Protein AF-A0A938NHT0-F1 (afdb_monomer_lite)

Structure (mmCIF, N/CA/C/O backbone):
data_AF-A0A938NHT0-F1
#
_entry.id   AF-A0A938NHT0-F1
#
loop_
_atom_site.group_PDB
_atom_site.id
_atom_site.type_symbol
_atom_site.label_atom_id
_atom_site.label_alt_id
_atom_site.label_comp_id
_atom_site.label_asym_id
_atom_site.label_entity_id
_atom_site.label_seq_id
_atom_site.pdbx_PDB_ins_code
_atom_site.Cartn_x
_atom_site.Cartn_y
_atom_site.Cartn_z
_atom_site.occupancy
_atom_site.B_iso_or_equiv
_atom_site.auth_seq_id
_atom_site.auth_comp_id
_atom_site.auth_asym_id
_atom_site.auth_atom_id
_atom_site.pdbx_PDB_model_num
ATOM 1 N N . MET A 1 1 ? 57.712 18.903 1.742 1.00 54.97 1 MET A N 1
ATOM 2 C CA . MET A 1 1 ? 56.320 19.411 1.749 1.00 54.97 1 MET A CA 1
ATOM 3 C C . MET A 1 1 ? 55.349 18.496 0.974 1.00 54.97 1 MET A C 1
ATOM 5 O O . MET A 1 1 ? 54.415 18.991 0.370 1.00 54.97 1 MET A O 1
ATOM 9 N N . LEU A 1 2 ? 55.507 17.160 1.013 1.00 53.88 2 LEU A N 1
ATOM 10 C CA . LEU A 1 2 ? 54.736 16.224 0.163 1.00 53.88 2 LEU A CA 1
ATOM 11 C C . LEU A 1 2 ? 54.037 15.089 0.949 1.00 53.88 2 LEU A C 1
ATOM 13 O O . LEU A 1 2 ? 53.813 14.011 0.418 1.00 53.88 2 LEU A O 1
ATOM 17 N N . ARG A 1 3 ? 53.737 15.301 2.241 1.00 53.66 3 ARG A N 1
ATOM 18 C CA . ARG A 1 3 ? 53.056 14.310 3.109 1.00 53.66 3 ARG A CA 1
ATOM 19 C C . ARG A 1 3 ? 51.607 14.674 3.471 1.00 53.66 3 ARG A C 1
ATOM 21 O O . ARG A 1 3 ? 50.927 13.862 4.078 1.00 53.66 3 ARG A O 1
ATOM 28 N N . GLY A 1 4 ? 51.126 15.861 3.089 1.00 51.75 4 GLY A N 1
ATOM 29 C CA . GLY A 1 4 ? 49.786 16.351 3.455 1.00 51.75 4 GLY A CA 1
ATOM 30 C C . GLY A 1 4 ? 48.661 16.016 2.467 1.00 51.75 4 GLY A C 1
ATOM 31 O O . GLY A 1 4 ? 47.498 16.112 2.831 1.00 51.75 4 GLY A O 1
ATOM 32 N N . LEU A 1 5 ? 48.982 15.609 1.234 1.00 54.69 5 LEU A N 1
ATOM 33 C CA . LEU A 1 5 ? 47.984 15.422 0.166 1.00 54.69 5 LEU A CA 1
ATOM 34 C C . LEU A 1 5 ? 47.313 14.036 0.171 1.00 54.69 5 LEU A C 1
ATOM 36 O O . LEU A 1 5 ? 46.216 13.895 -0.354 1.00 54.69 5 LEU A O 1
ATOM 40 N N . CYS A 1 6 ? 47.926 13.022 0.793 1.00 51.34 6 CYS A N 1
ATOM 41 C CA . CYS A 1 6 ? 47.404 11.648 0.765 1.00 51.34 6 CYS A CA 1
ATOM 42 C C . CYS A 1 6 ? 46.249 11.419 1.764 1.00 51.34 6 CYS A C 1
ATOM 44 O O . CYS A 1 6 ? 45.342 10.638 1.499 1.00 51.34 6 CYS A O 1
ATOM 46 N N . GLY A 1 7 ? 46.239 12.136 2.896 1.00 55.38 7 GLY A N 1
ATOM 47 C CA . GLY A 1 7 ? 45.190 11.991 3.917 1.00 55.38 7 GLY A CA 1
ATOM 48 C C . GLY A 1 7 ? 43.845 12.607 3.520 1.00 55.38 7 GLY A C 1
ATOM 49 O O . GLY A 1 7 ? 42.798 12.089 3.900 1.00 55.38 7 GLY A O 1
ATOM 50 N N . LEU A 1 8 ? 43.860 13.679 2.718 1.00 58.69 8 LEU A N 1
ATOM 51 C CA . LEU A 1 8 ? 42.638 14.385 2.320 1.00 58.69 8 LEU A CA 1
ATOM 52 C C . LEU A 1 8 ? 41.810 13.589 1.296 1.00 58.69 8 LEU A C 1
ATOM 54 O O . LEU A 1 8 ? 40.585 13.597 1.359 1.00 58.69 8 LEU A O 1
ATOM 58 N N . ALA A 1 9 ? 42.473 12.869 0.385 1.00 60.25 9 ALA A N 1
ATOM 59 C CA . ALA A 1 9 ? 41.806 12.059 -0.634 1.00 60.25 9 ALA A CA 1
ATOM 60 C C . ALA A 1 9 ? 41.072 10.846 -0.034 1.00 60.25 9 ALA A C 1
ATOM 62 O O . ALA A 1 9 ? 39.986 10.498 -0.489 1.00 60.25 9 ALA A O 1
ATOM 63 N N . LEU A 1 10 ? 41.631 10.237 1.019 1.00 59.41 10 LEU A N 1
ATOM 64 C CA . LEU A 1 10 ? 41.012 9.096 1.697 1.00 59.41 10 LEU A CA 1
ATOM 65 C C . LEU A 1 10 ? 39.772 9.513 2.506 1.00 59.41 10 LEU A C 1
ATOM 67 O O . LEU A 1 10 ? 38.760 8.819 2.484 1.00 59.41 10 LEU A O 1
ATOM 71 N N . ALA A 1 11 ? 39.827 10.670 3.177 1.00 60.03 11 ALA A N 1
ATOM 72 C CA . ALA A 1 11 ? 38.685 11.218 3.908 1.00 60.03 11 ALA A CA 1
ATOM 73 C C . ALA A 1 11 ? 37.540 11.632 2.966 1.00 60.03 11 ALA A C 1
ATOM 75 O O . ALA A 1 11 ? 36.381 11.364 3.265 1.00 60.03 11 ALA A O 1
ATOM 76 N N . LEU A 1 12 ? 37.855 12.220 1.805 1.00 57.88 12 LEU A N 1
ATOM 77 C CA . LEU A 1 12 ? 36.849 12.601 0.808 1.00 57.88 12 LEU A CA 1
ATOM 78 C C . LEU A 1 12 ? 36.177 11.375 0.159 1.00 57.88 12 LEU A C 1
ATOM 80 O O . LEU A 1 12 ? 34.970 11.386 -0.053 1.00 57.88 12 LEU A O 1
ATOM 84 N N . ALA A 1 13 ? 36.930 10.298 -0.095 1.00 58.75 13 ALA A N 1
ATOM 85 C CA . ALA A 1 13 ? 36.380 9.041 -0.608 1.00 58.75 13 ALA A CA 1
ATOM 86 C C . ALA A 1 13 ? 35.466 8.331 0.411 1.00 58.75 13 ALA A C 1
ATOM 88 O O . ALA A 1 13 ? 34.438 7.780 0.031 1.00 58.75 13 ALA A O 1
ATOM 89 N N . LEU A 1 14 ? 35.797 8.387 1.707 1.00 57.41 14 LEU A N 1
ATOM 90 C CA . LEU A 1 14 ? 34.947 7.857 2.781 1.00 57.41 14 LEU A CA 1
ATOM 91 C C . LEU A 1 14 ? 33.668 8.687 2.988 1.00 57.41 14 LEU A C 1
ATOM 93 O O . LEU A 1 14 ? 32.622 8.115 3.275 1.00 57.41 14 LEU A O 1
ATOM 97 N N . LEU A 1 15 ? 33.725 10.010 2.796 1.00 54.56 15 LEU A N 1
ATOM 98 C CA . LEU A 1 15 ? 32.538 10.875 2.827 1.00 54.56 15 LEU A CA 1
ATOM 99 C C . LEU A 1 15 ? 31.604 10.646 1.628 1.00 54.56 15 LEU A C 1
ATOM 101 O O . LEU A 1 15 ? 30.394 10.705 1.803 1.00 54.56 15 LEU A O 1
ATOM 105 N N . LEU A 1 16 ? 32.144 10.333 0.445 1.00 53.16 16 LEU A N 1
ATOM 106 C CA . LEU A 1 16 ? 31.349 10.003 -0.748 1.00 53.16 16 LEU A CA 1
ATOM 107 C C . LEU A 1 16 ? 30.670 8.624 -0.665 1.00 53.16 16 LEU A C 1
ATOM 109 O O . LEU A 1 16 ? 29.643 8.418 -1.298 1.00 53.16 16 LEU A O 1
ATOM 113 N N . LEU A 1 17 ? 31.217 7.690 0.122 1.00 51.94 17 LEU A N 1
ATOM 114 C CA . LEU A 1 17 ? 30.608 6.374 0.376 1.00 51.94 17 LEU A CA 1
ATOM 115 C C . LEU A 1 17 ? 29.528 6.410 1.472 1.00 51.94 17 LEU A C 1
ATOM 117 O O . LEU A 1 17 ? 28.671 5.535 1.506 1.00 51.94 17 LEU A O 1
ATOM 121 N N . ALA A 1 18 ? 29.564 7.402 2.368 1.00 49.44 18 ALA A N 1
ATOM 122 C CA . ALA A 1 18 ? 28.574 7.568 3.437 1.00 49.44 18 ALA A CA 1
ATOM 123 C C . ALA A 1 18 ? 27.302 8.302 2.979 1.00 49.44 18 ALA A C 1
ATOM 125 O O . ALA A 1 18 ? 26.315 8.336 3.706 1.00 49.44 18 ALA A O 1
ATOM 126 N N . SER A 1 19 ? 27.323 8.879 1.780 1.00 47.97 19 SER A N 1
ATOM 127 C CA . SER A 1 19 ? 26.156 9.440 1.110 1.00 47.97 19 SER A CA 1
ATOM 128 C C . SER A 1 19 ? 25.722 8.526 -0.031 1.00 47.97 19 SER A C 1
ATOM 130 O O . SER A 1 19 ? 25.562 8.999 -1.152 1.00 47.97 19 SER A O 1
ATOM 132 N N . SER A 1 20 ? 25.595 7.220 0.217 1.00 45.44 20 SER A N 1
ATOM 133 C CA . SER A 1 20 ? 24.675 6.437 -0.607 1.00 45.44 20 SER A CA 1
ATOM 134 C C . SER A 1 20 ? 23.290 6.900 -0.172 1.00 45.44 20 SER A C 1
ATOM 136 O O . SER A 1 20 ? 22.919 6.620 0.970 1.00 45.44 20 SER A O 1
ATOM 138 N N . PRO A 1 21 ? 22.560 7.679 -0.985 1.00 48.88 21 PRO A N 1
ATOM 139 C CA . PRO A 1 21 ? 21.218 8.106 -0.650 1.00 48.88 21 PRO A CA 1
ATOM 140 C C . PRO A 1 21 ? 20.282 6.935 -0.941 1.00 48.88 21 PRO A C 1
ATOM 142 O O . PRO A 1 21 ? 19.351 7.080 -1.713 1.00 48.88 21 PRO A O 1
ATOM 145 N N . CYS A 1 22 ? 20.558 5.764 -0.363 1.00 51.66 22 CYS A N 1
ATOM 146 C CA . CYS A 1 22 ? 19.483 4.826 -0.104 1.00 51.66 22 CYS A CA 1
ATOM 147 C C . CYS A 1 22 ? 18.696 5.536 0.989 1.00 51.66 22 CYS A C 1
ATOM 149 O O . CYS A 1 22 ? 19.063 5.476 2.169 1.00 51.66 22 CYS A O 1
ATOM 151 N N . ALA A 1 23 ? 17.762 6.386 0.573 1.00 57.06 23 ALA A N 1
ATOM 152 C CA . ALA A 1 23 ? 16.813 6.955 1.494 1.00 57.06 23 ALA A CA 1
ATOM 153 C C . ALA A 1 23 ? 16.192 5.768 2.239 1.00 57.06 23 ALA A C 1
ATOM 155 O O . ALA A 1 23 ? 15.960 4.703 1.669 1.00 57.06 23 ALA A O 1
ATOM 156 N N . ALA A 1 24 ? 16.143 5.872 3.564 1.00 71.50 24 ALA A N 1
ATOM 157 C CA . ALA A 1 24 ? 15.673 4.754 4.358 1.00 71.50 24 ALA A CA 1
ATOM 158 C C . ALA A 1 24 ? 14.195 4.557 4.024 1.00 71.50 24 ALA A C 1
ATOM 160 O O . ALA A 1 24 ? 13.406 5.459 4.306 1.00 71.50 24 ALA A O 1
ATOM 161 N N . GLU A 1 25 ? 13.867 3.403 3.438 1.00 84.19 25 GLU A N 1
ATOM 162 C CA . GLU A 1 25 ? 12.494 2.979 3.183 1.00 84.19 25 GLU A CA 1
ATOM 163 C C . GLU A 1 25 ? 11.628 3.266 4.415 1.00 84.19 25 GLU A C 1
ATOM 165 O O . GLU A 1 25 ? 12.023 2.990 5.559 1.00 84.19 25 GLU A O 1
ATOM 170 N N . ALA A 1 26 ? 10.463 3.862 4.187 1.00 85.31 26 ALA A N 1
ATOM 171 C CA . ALA A 1 26 ? 9.563 4.262 5.255 1.00 85.31 26 ALA A CA 1
ATOM 172 C C . ALA A 1 26 ? 8.137 3.830 4.942 1.00 85.31 26 ALA A C 1
ATOM 174 O O . ALA A 1 26 ? 7.633 4.070 3.848 1.00 85.31 26 ALA A O 1
ATOM 175 N N . ILE A 1 27 ? 7.473 3.248 5.941 1.00 89.19 27 ILE A N 1
ATOM 176 C CA . ILE A 1 27 ? 6.069 2.856 5.848 1.00 89.19 27 ILE A CA 1
ATOM 177 C C . ILE A 1 27 ? 5.297 3.491 6.998 1.00 89.19 27 ILE A C 1
ATOM 179 O O . ILE A 1 27 ? 5.692 3.377 8.162 1.00 89.19 27 ILE A O 1
ATOM 183 N N . TRP A 1 28 ? 4.182 4.146 6.687 1.00 88.94 28 TRP A N 1
ATOM 184 C CA . TRP A 1 28 ? 3.239 4.621 7.696 1.00 88.94 28 TRP A CA 1
ATOM 185 C C . TRP A 1 28 ? 1.796 4.492 7.220 1.00 88.94 28 TRP A C 1
ATOM 187 O O . TRP A 1 28 ? 1.517 4.240 6.049 1.00 88.94 28 TRP A O 1
ATOM 197 N N . VAL A 1 29 ? 0.875 4.638 8.171 1.00 89.62 29 VAL A N 1
ATOM 198 C CA . VAL A 1 29 ? -0.562 4.503 7.946 1.00 89.62 29 VAL A CA 1
ATOM 199 C C . VAL A 1 29 ? -1.313 5.651 8.603 1.00 89.62 29 VAL A C 1
ATOM 201 O O . VAL A 1 29 ? -1.012 6.043 9.733 1.00 89.62 29 VAL A O 1
ATOM 204 N N . GLU A 1 30 ? -2.314 6.159 7.899 1.00 87.12 30 GLU A N 1
ATOM 205 C CA . GLU A 1 30 ? -3.238 7.185 8.362 1.00 87.12 30 GLU A CA 1
ATOM 206 C C . GLU A 1 30 ? -4.679 6.743 8.099 1.00 87.12 30 GLU A C 1
ATOM 208 O O . GLU A 1 30 ? -4.961 5.949 7.204 1.00 87.12 30 GLU A O 1
ATOM 213 N N . LEU A 1 31 ? -5.610 7.247 8.907 1.00 84.62 31 LEU A N 1
ATOM 214 C CA . LEU A 1 31 ? -7.035 7.123 8.632 1.00 84.62 31 LEU A CA 1
ATOM 215 C C . LEU A 1 31 ? -7.536 8.476 8.129 1.00 84.62 31 LEU A C 1
ATOM 217 O O . LEU A 1 31 ? -7.556 9.447 8.889 1.00 84.62 31 LEU A O 1
ATOM 221 N N . GLY A 1 32 ? -7.950 8.520 6.868 1.00 81.62 32 GLY A N 1
ATOM 222 C CA . GLY A 1 32 ? -8.533 9.692 6.237 1.00 81.62 32 GLY A CA 1
ATOM 223 C C . GLY A 1 32 ? -9.901 10.056 6.818 1.00 81.62 32 GLY A C 1
ATOM 224 O O . GLY A 1 32 ? -10.648 9.220 7.336 1.00 81.62 32 GLY A O 1
ATOM 225 N N . GLU A 1 33 ? -10.269 11.335 6.704 1.00 80.19 33 GLU A N 1
ATOM 226 C CA . GLU A 1 33 ? -11.598 11.834 7.104 1.00 80.19 33 GLU A CA 1
ATOM 227 C C . GLU A 1 33 ? -12.741 11.231 6.266 1.00 80.19 33 GLU A C 1
ATOM 229 O O . GLU A 1 33 ? -13.903 11.246 6.675 1.00 80.19 33 GLU A O 1
ATOM 234 N N . ASP A 1 34 ? -12.410 10.682 5.098 1.00 81.31 34 ASP A N 1
ATOM 235 C CA . ASP A 1 34 ? -13.294 9.947 4.193 1.00 81.31 34 ASP A CA 1
ATOM 236 C C . ASP A 1 34 ? -13.535 8.487 4.623 1.00 81.31 34 ASP A C 1
ATOM 238 O O . ASP A 1 34 ? -14.330 7.784 3.996 1.00 81.31 34 ASP A O 1
ATOM 242 N N . GLY A 1 35 ? -12.911 8.042 5.720 1.00 82.44 35 GLY A N 1
ATOM 243 C CA . GLY A 1 35 ? -13.036 6.681 6.238 1.00 82.44 35 GLY A CA 1
ATOM 244 C C . GLY A 1 35 ? -12.171 5.661 5.498 1.00 82.44 35 GLY A C 1
ATOM 245 O O . GLY A 1 35 ? -12.409 4.456 5.636 1.00 82.44 35 GLY A O 1
ATOM 246 N N . LEU A 1 36 ? -11.193 6.124 4.716 1.00 89.00 36 LEU A N 1
ATOM 247 C CA . LEU A 1 36 ? -10.197 5.275 4.076 1.00 89.00 36 LEU A CA 1
ATOM 248 C C . LEU A 1 36 ? -8.940 5.161 4.939 1.00 89.00 36 LEU A C 1
ATOM 250 O O . LEU A 1 36 ? -8.563 6.085 5.655 1.00 89.00 36 LEU A O 1
ATOM 254 N N . VAL A 1 37 ? -8.309 3.995 4.886 1.00 90.25 37 VAL A N 1
ATOM 255 C CA . VAL A 1 37 ? -6.982 3.745 5.437 1.00 90.25 37 VAL A CA 1
ATOM 256 C C . VAL A 1 37 ? -5.980 4.019 4.327 1.00 90.25 37 VAL A C 1
ATOM 258 O O . VAL A 1 37 ? -5.959 3.292 3.334 1.00 90.25 37 VAL A O 1
ATOM 261 N N . ASP A 1 38 ? -5.177 5.059 4.513 1.00 91.06 38 ASP A N 1
ATOM 262 C CA . ASP A 1 38 ? -4.113 5.471 3.607 1.00 91.06 38 ASP A CA 1
ATOM 263 C C . ASP A 1 38 ? -2.786 4.887 4.121 1.00 91.06 38 ASP A C 1
ATOM 265 O O . ASP A 1 38 ? -2.381 5.139 5.256 1.00 91.06 38 ASP A O 1
ATOM 269 N N . VAL A 1 39 ? -2.114 4.075 3.308 1.00 93.25 39 VAL A N 1
ATOM 270 C CA . VAL A 1 39 ? -0.807 3.471 3.592 1.00 93.25 39 VAL A CA 1
ATOM 271 C C . VAL A 1 39 ? 0.201 4.018 2.601 1.00 93.25 39 VAL A C 1
ATOM 273 O O . VAL A 1 39 ? 0.012 3.914 1.391 1.00 93.25 39 VAL A O 1
ATOM 276 N N . TRP A 1 40 ? 1.284 4.570 3.127 1.00 90.94 40 TRP A N 1
ATOM 277 C CA . TRP A 1 40 ? 2.381 5.121 2.346 1.00 90.94 40 TRP A CA 1
ATOM 278 C C . TRP A 1 40 ? 3.602 4.235 2.517 1.00 90.94 40 TRP A C 1
ATOM 280 O O . TRP A 1 40 ? 3.942 3.884 3.646 1.00 90.94 40 TRP A O 1
ATOM 290 N N . HIS A 1 41 ? 4.247 3.892 1.408 1.00 93.69 41 HIS A N 1
ATOM 291 C CA . HIS A 1 41 ? 5.468 3.101 1.358 1.00 93.69 41 HIS A CA 1
ATOM 292 C C . HIS A 1 41 ? 6.462 3.813 0.439 1.00 93.69 41 HIS A C 1
ATOM 294 O O . HIS A 1 41 ? 6.294 3.847 -0.777 1.00 93.69 41 HIS A O 1
ATOM 300 N N . ILE A 1 42 ? 7.444 4.461 1.052 1.00 90.06 42 ILE A N 1
ATOM 301 C CA . ILE A 1 42 ? 8.355 5.416 0.420 1.00 90.06 42 ILE A CA 1
AT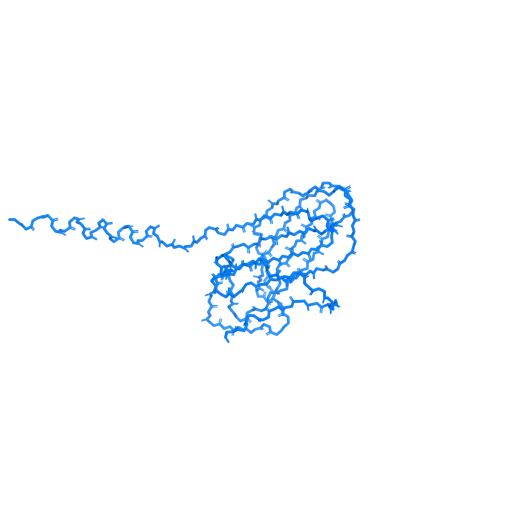OM 302 C C . ILE A 1 42 ? 9.698 4.765 0.144 1.00 90.06 42 ILE A C 1
ATOM 304 O O . ILE A 1 42 ? 10.188 4.002 0.980 1.00 90.06 42 ILE A O 1
ATOM 308 N N . ASP A 1 43 ? 10.279 5.120 -1.001 1.00 88.06 43 ASP A N 1
ATOM 309 C CA . ASP A 1 43 ? 11.562 4.620 -1.498 1.00 88.06 43 ASP A CA 1
ATOM 310 C C . ASP A 1 43 ? 11.633 3.078 -1.599 1.00 88.06 43 ASP A C 1
ATOM 312 O O . ASP A 1 43 ? 12.672 2.465 -1.354 1.00 88.06 43 ASP A O 1
ATOM 316 N N . VAL A 1 44 ? 10.526 2.429 -1.987 1.00 91.00 44 VAL A N 1
ATOM 317 C CA . VAL A 1 44 ? 10.474 0.972 -2.192 1.00 91.00 44 VAL A CA 1
ATOM 318 C C . VAL A 1 44 ? 11.135 0.564 -3.506 1.00 91.00 44 VAL A C 1
ATOM 320 O O . VAL A 1 44 ? 10.833 1.107 -4.572 1.00 91.00 44 VAL A O 1
ATOM 323 N N . GLU A 1 45 ? 12.028 -0.424 -3.452 1.00 91.12 45 GLU A N 1
ATOM 324 C CA . GLU A 1 45 ? 12.794 -0.874 -4.614 1.00 91.12 45 GLU A CA 1
ATOM 325 C C . GLU A 1 45 ? 12.059 -1.982 -5.390 1.00 91.12 45 GLU A C 1
ATOM 327 O O . GLU A 1 45 ? 11.989 -3.135 -4.958 1.00 91.12 45 GLU A O 1
ATOM 332 N N . TYR A 1 46 ? 11.565 -1.659 -6.589 1.00 90.38 46 TYR A N 1
ATOM 333 C CA . TYR A 1 46 ? 10.924 -2.626 -7.485 1.00 90.38 46 TYR A CA 1
ATOM 334 C C . TYR A 1 46 ? 11.494 -2.611 -8.900 1.00 90.38 46 TYR A C 1
ATOM 336 O O . TYR A 1 46 ? 12.189 -1.692 -9.340 1.00 90.38 46 TYR A O 1
ATOM 344 N N . ASN A 1 47 ? 11.161 -3.666 -9.644 1.00 86.25 47 ASN A N 1
ATOM 345 C CA . ASN A 1 47 ? 11.415 -3.733 -11.071 1.00 86.25 47 ASN A CA 1
ATOM 346 C C . ASN A 1 47 ? 10.641 -2.619 -11.789 1.00 86.25 47 ASN A C 1
ATOM 348 O O . ASN A 1 47 ? 9.418 -2.552 -11.677 1.00 86.25 47 ASN A O 1
ATOM 352 N N . CYS A 1 48 ? 11.314 -1.766 -12.561 1.00 86.81 48 CYS A N 1
ATOM 353 C CA . CYS A 1 48 ? 10.653 -0.565 -13.084 1.00 86.81 48 CYS A CA 1
ATOM 354 C C . CYS A 1 48 ? 9.593 -0.845 -14.165 1.00 86.81 48 CYS A C 1
ATOM 356 O O . CYS A 1 48 ? 8.849 0.056 -14.546 1.00 86.81 48 CYS A O 1
ATOM 358 N N . CYS A 1 49 ? 9.517 -2.079 -14.672 1.00 88.38 49 CYS A N 1
ATOM 359 C CA . CYS A 1 49 ? 8.467 -2.511 -15.596 1.00 88.38 49 CYS A CA 1
ATOM 360 C C . CYS A 1 49 ? 7.284 -3.182 -14.891 1.00 88.38 49 CYS A C 1
ATOM 362 O O . CYS A 1 49 ? 6.348 -3.638 -15.560 1.00 88.38 49 CYS A O 1
ATOM 364 N N . TRP A 1 50 ? 7.308 -3.259 -13.559 1.00 89.75 50 TRP A N 1
ATOM 365 C CA . TRP A 1 50 ? 6.163 -3.701 -12.787 1.00 89.75 50 TRP A CA 1
ATOM 366 C C . TRP A 1 50 ? 5.157 -2.574 -12.626 1.00 89.75 50 TRP A C 1
ATOM 368 O O . TRP A 1 50 ? 5.473 -1.446 -12.259 1.00 89.75 50 TRP A O 1
ATOM 378 N N . LEU A 1 51 ? 3.913 -2.926 -12.909 1.00 87.69 51 LEU A N 1
ATOM 379 C CA . LEU A 1 51 ? 2.747 -2.183 -12.490 1.00 87.69 51 LEU A CA 1
ATOM 380 C C . LEU A 1 51 ? 2.390 -2.700 -11.107 1.00 87.69 51 LEU A C 1
ATOM 382 O O . LEU A 1 51 ? 2.114 -3.893 -10.974 1.00 87.69 51 LEU A O 1
ATOM 386 N N . ILE A 1 52 ? 2.402 -1.845 -10.092 1.00 90.00 52 ILE A N 1
ATOM 387 C CA . ILE A 1 52 ? 2.024 -2.278 -8.751 1.00 90.00 52 ILE A CA 1
ATOM 388 C C . ILE A 1 52 ? 0.498 -2.248 -8.607 1.00 90.00 52 ILE A C 1
ATOM 390 O O . ILE A 1 52 ? -0.188 -1.337 -9.068 1.00 90.00 52 ILE A O 1
ATOM 394 N N . ALA A 1 53 ? -0.037 -3.303 -8.008 1.00 88.94 53 ALA A N 1
ATOM 395 C CA . ALA A 1 53 ? -1.412 -3.436 -7.559 1.00 88.94 53 ALA A CA 1
ATOM 396 C C . ALA A 1 53 ? -1.407 -3.770 -6.062 1.00 88.94 53 ALA A C 1
ATOM 398 O O . ALA A 1 53 ? -0.354 -4.054 -5.495 1.00 88.94 53 ALA A O 1
ATOM 399 N N . ALA A 1 54 ? -2.575 -3.769 -5.427 1.00 91.00 54 ALA A N 1
ATOM 400 C CA . ALA A 1 54 ? -2.695 -4.181 -4.037 1.00 91.00 54 ALA A CA 1
ATOM 401 C C . ALA A 1 54 ? -3.966 -4.992 -3.787 1.00 91.00 54 ALA A C 1
ATOM 403 O O . ALA A 1 54 ? -4.968 -4.825 -4.486 1.00 91.00 54 ALA A O 1
ATOM 404 N N . ASP A 1 55 ? -3.909 -5.858 -2.780 1.00 90.31 55 ASP A N 1
ATOM 405 C CA . ASP A 1 55 ? -5.058 -6.575 -2.226 1.00 90.31 55 ASP A CA 1
ATOM 406 C C . ASP A 1 55 ? -5.045 -6.471 -0.702 1.00 90.31 55 ASP A C 1
ATOM 408 O O . ASP A 1 55 ? -3.977 -6.400 -0.090 1.00 90.31 55 ASP A O 1
ATOM 412 N N . THR A 1 56 ? -6.228 -6.472 -0.088 1.00 92.50 56 THR A N 1
ATOM 413 C CA . THR A 1 56 ? -6.359 -6.443 1.368 1.00 92.50 56 THR A CA 1
ATOM 414 C C . THR A 1 56 ? -7.166 -7.620 1.884 1.00 92.50 56 THR A C 1
ATOM 416 O O . THR A 1 56 ? -8.241 -7.951 1.382 1.00 92.50 56 THR A O 1
ATOM 419 N N . GLN A 1 57 ? -6.656 -8.257 2.934 1.00 93.44 57 GLN A N 1
ATOM 420 C CA . GLN A 1 57 ? -7.316 -9.375 3.596 1.00 93.44 57 GLN A CA 1
ATOM 421 C C . GLN A 1 57 ? -7.413 -9.097 5.088 1.00 93.44 57 GLN A C 1
ATOM 423 O O . GLN A 1 57 ? -6.419 -8.813 5.745 1.00 93.44 57 GLN A O 1
ATOM 428 N N . THR A 1 58 ? -8.619 -9.206 5.640 1.00 93.62 58 THR A N 1
ATOM 429 C CA . THR A 1 58 ? -8.857 -8.942 7.063 1.00 93.62 58 THR A CA 1
ATOM 430 C C . THR A 1 58 ? -9.326 -10.210 7.757 1.00 93.62 58 THR A C 1
ATOM 432 O O . THR A 1 58 ? -10.385 -10.750 7.431 1.00 93.62 58 THR A O 1
ATOM 435 N N . ALA A 1 59 ? -8.569 -10.675 8.750 1.00 94.06 59 ALA A N 1
ATOM 436 C CA . ALA A 1 59 ? -8.915 -11.850 9.541 1.00 94.06 59 ALA A CA 1
ATOM 437 C C . ALA A 1 59 ? -8.376 -11.742 10.973 1.00 94.06 59 ALA A C 1
ATOM 439 O O . ALA A 1 59 ? -7.203 -11.473 11.196 1.00 94.06 59 ALA A O 1
ATOM 440 N N . GLY A 1 60 ? -9.234 -11.992 11.967 1.00 93.00 60 GLY A N 1
ATOM 441 C CA . GLY A 1 60 ? -8.796 -12.165 13.359 1.00 93.00 60 GLY A CA 1
ATOM 442 C C . GLY A 1 60 ? -8.080 -10.959 13.981 1.00 93.00 60 GLY A C 1
ATOM 443 O O . GLY A 1 60 ? -7.178 -11.160 14.786 1.00 93.00 60 GLY A O 1
ATOM 444 N N . GLY A 1 61 ? -8.458 -9.730 13.614 1.00 94.38 61 GLY A N 1
ATOM 445 C CA . GLY A 1 61 ? -7.785 -8.513 14.091 1.00 94.38 61 GLY A CA 1
ATOM 446 C C . GLY A 1 61 ? -6.477 -8.203 13.357 1.00 94.38 61 GLY A C 1
ATOM 447 O O . GLY A 1 61 ? -5.738 -7.320 13.771 1.00 94.38 61 GLY A O 1
ATOM 448 N N . VAL A 1 62 ? -6.187 -8.904 12.265 1.00 96.81 62 VAL A N 1
ATOM 449 C CA . VAL A 1 62 ? -5.068 -8.610 11.369 1.00 96.81 62 VAL A CA 1
ATOM 450 C C . VAL A 1 62 ? -5.625 -8.117 10.040 1.00 96.81 62 VAL A C 1
ATOM 452 O O . VAL A 1 62 ? -6.608 -8.671 9.541 1.00 96.81 62 VAL A O 1
ATOM 455 N N . VAL A 1 63 ? -5.013 -7.069 9.496 1.00 95.31 63 VAL A N 1
ATOM 456 C CA . VAL A 1 63 ? -5.225 -6.591 8.128 1.00 95.31 63 VAL A CA 1
ATOM 457 C C . VAL A 1 63 ? -3.924 -6.823 7.376 1.00 95.31 63 VAL A C 1
ATOM 459 O O . VAL A 1 63 ? -2.901 -6.250 7.727 1.00 95.31 63 VAL A O 1
ATOM 462 N N . ASP A 1 64 ? -3.952 -7.669 6.361 1.00 96.62 64 ASP A N 1
ATOM 463 C CA . ASP A 1 64 ? -2.841 -7.874 5.444 1.00 96.62 64 ASP A CA 1
ATOM 464 C C . ASP A 1 64 ? -3.050 -7.014 4.200 1.00 96.62 64 ASP A C 1
ATOM 466 O O . ASP A 1 64 ? -4.061 -7.170 3.520 1.00 96.62 64 ASP A O 1
ATOM 470 N N . LEU A 1 65 ? -2.106 -6.120 3.913 1.00 95.44 65 LEU A N 1
ATOM 471 C CA . LEU A 1 65 ? -1.987 -5.387 2.656 1.00 95.44 65 LEU A CA 1
ATOM 472 C C . LEU A 1 65 ? -0.878 -6.043 1.833 1.00 95.44 65 LEU A C 1
ATOM 474 O O . LEU A 1 65 ? 0.297 -5.974 2.195 1.00 95.44 65 LEU A O 1
ATOM 478 N N . PHE A 1 66 ? -1.256 -6.689 0.737 1.00 94.38 66 PHE A N 1
ATOM 479 C CA . PHE A 1 66 ? -0.316 -7.297 -0.193 1.00 94.38 66 PHE A CA 1
ATOM 480 C C . PHE A 1 66 ? -0.052 -6.348 -1.344 1.00 94.38 66 PHE A C 1
ATOM 482 O O . PHE A 1 66 ? -0.977 -6.006 -2.078 1.00 94.38 66 PHE A O 1
ATOM 489 N N . GLU A 1 67 ? 1.206 -5.983 -1.543 1.00 94.19 67 GLU A N 1
ATOM 490 C CA . GLU A 1 67 ? 1.655 -5.370 -2.783 1.00 94.19 67 GLU A CA 1
ATOM 491 C C . GLU A 1 67 ? 1.813 -6.475 -3.823 1.00 94.19 67 GLU A C 1
ATOM 493 O O . GLU A 1 67 ? 2.377 -7.538 -3.568 1.00 94.19 67 GLU A O 1
ATOM 498 N N . LEU A 1 68 ? 1.248 -6.264 -5.003 1.00 89.75 68 LEU A N 1
ATOM 499 C CA . LEU A 1 68 ? 1.129 -7.284 -6.030 1.00 89.75 68 LEU A CA 1
ATOM 500 C C . LEU A 1 68 ? 1.700 -6.774 -7.339 1.00 89.75 68 LEU A C 1
ATOM 502 O O . LEU A 1 68 ? 1.496 -5.630 -7.741 1.00 89.75 68 LEU A O 1
ATOM 506 N N . ARG A 1 69 ? 2.317 -7.685 -8.086 1.00 88.75 69 ARG A N 1
ATOM 507 C CA . ARG A 1 69 ? 2.584 -7.460 -9.499 1.00 88.75 69 ARG A CA 1
ATOM 508 C C . ARG A 1 69 ? 1.259 -7.454 -10.267 1.00 88.75 69 ARG A C 1
ATOM 510 O O . ARG A 1 69 ? 0.617 -8.488 -10.448 1.00 88.75 69 ARG A O 1
ATOM 517 N N . GLY A 1 70 ? 0.868 -6.283 -10.745 1.00 84.00 70 GLY A N 1
ATOM 518 C CA . GLY A 1 70 ? -0.348 -6.055 -11.508 1.00 84.00 70 GLY A CA 1
ATOM 519 C C . GLY A 1 70 ? -0.304 -6.660 -12.921 1.00 84.00 70 GLY A C 1
ATOM 520 O O . GLY A 1 70 ? 0.777 -6.896 -13.482 1.00 84.00 70 GLY A O 1
ATOM 521 N N . PRO A 1 71 ? -1.473 -6.894 -13.546 1.00 79.19 71 PRO A N 1
ATOM 522 C CA . PRO A 1 71 ? -1.562 -7.340 -14.935 1.00 79.19 71 PRO A CA 1
ATOM 523 C C . PRO A 1 71 ? -0.862 -6.371 -15.899 1.00 79.19 71 PRO A C 1
ATOM 525 O O . PRO A 1 71 ? -1.047 -5.164 -15.803 1.00 79.19 71 PRO A O 1
ATOM 528 N N . GLY A 1 72 ? -0.090 -6.893 -16.858 1.00 82.44 72 GLY A N 1
ATOM 529 C CA . GLY A 1 72 ? 0.661 -6.069 -17.822 1.00 82.44 72 GLY A CA 1
ATOM 530 C C . GLY A 1 72 ? 2.038 -5.604 -17.335 1.00 82.44 72 GLY A C 1
ATOM 531 O O . GLY A 1 72 ? 2.711 -4.856 -18.043 1.00 82.44 72 GLY A O 1
ATOM 532 N N . SER A 1 73 ? 2.456 -6.060 -16.154 1.00 85.25 73 SER A N 1
ATOM 533 C CA . SER A 1 73 ? 3.838 -5.961 -15.686 1.00 85.25 73 SER A CA 1
ATOM 534 C C . SER A 1 73 ? 4.760 -6.842 -16.524 1.00 85.25 73 SER A C 1
ATOM 536 O O . SER A 1 73 ? 4.487 -8.033 -16.704 1.00 85.25 73 SER A O 1
ATOM 538 N N . GLU A 1 74 ? 5.890 -6.304 -16.956 1.00 84.75 74 GLU A N 1
ATOM 539 C CA . GLU A 1 74 ? 6.909 -7.028 -17.722 1.00 84.75 74 GLU A CA 1
ATOM 540 C C . GLU A 1 74 ? 8.157 -7.255 -16.865 1.00 84.75 74 GLU A C 1
ATOM 542 O O . GLU A 1 74 ? 8.395 -6.529 -15.904 1.00 84.75 74 GLU A O 1
ATOM 547 N N . ASP A 1 75 ? 8.942 -8.280 -17.192 1.00 85.12 75 ASP A N 1
ATOM 548 C CA . ASP A 1 75 ? 10.253 -8.458 -16.569 1.00 85.12 75 ASP A CA 1
ATOM 549 C C . ASP A 1 75 ? 11.268 -7.632 -17.353 1.00 85.12 75 ASP A C 1
ATOM 551 O O . ASP A 1 75 ? 11.444 -7.828 -18.559 1.00 85.12 75 ASP A O 1
ATOM 555 N N . CYS A 1 76 ? 11.964 -6.725 -16.679 1.00 84.25 76 CYS A N 1
ATOM 556 C CA . CYS A 1 76 ? 13.085 -6.013 -17.273 1.00 84.25 76 CYS A CA 1
ATOM 557 C C . CYS A 1 76 ? 14.258 -5.899 -16.300 1.00 84.25 76 CYS A C 1
ATOM 559 O O . CYS A 1 76 ? 14.136 -6.172 -15.113 1.00 84.25 76 CYS A O 1
ATOM 561 N N . ILE A 1 77 ? 15.445 -5.569 -16.806 1.00 81.38 77 ILE A N 1
ATOM 562 C CA . ILE A 1 77 ? 16.656 -5.498 -15.978 1.00 81.38 77 ILE A CA 1
ATOM 563 C C . ILE A 1 77 ? 16.874 -4.042 -1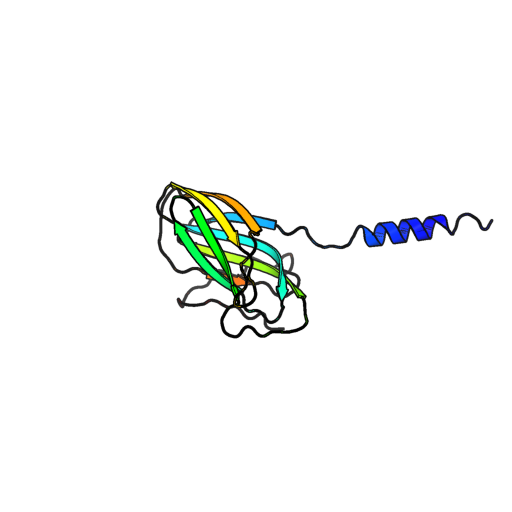5.565 1.00 81.38 77 ILE A C 1
ATOM 565 O O . ILE A 1 77 ? 17.815 -3.387 -16.010 1.00 81.38 77 ILE A O 1
ATOM 569 N N . CYS A 1 78 ? 15.961 -3.524 -14.751 1.00 81.88 78 CYS A N 1
ATOM 570 C CA . CYS A 1 78 ? 16.138 -2.264 -14.044 1.00 81.88 78 CYS A CA 1
ATOM 571 C C . CYS A 1 78 ? 15.450 -2.326 -12.681 1.00 81.88 78 CYS A C 1
ATOM 573 O O . CYS A 1 78 ? 14.403 -2.955 -12.533 1.00 81.88 78 CYS A O 1
ATOM 575 N N . MET A 1 79 ? 16.076 -1.672 -11.707 1.00 85.69 79 MET A N 1
ATOM 576 C CA . MET A 1 79 ? 15.553 -1.476 -10.361 1.00 85.69 79 MET A CA 1
ATOM 577 C C . MET A 1 79 ? 15.415 0.021 -10.125 1.00 85.69 79 MET A C 1
ATOM 579 O O . MET A 1 79 ? 16.274 0.797 -10.561 1.00 85.69 79 MET A O 1
ATOM 583 N N . CYS A 1 80 ? 14.314 0.407 -9.500 1.00 87.62 80 CYS A N 1
ATOM 584 C CA . CYS A 1 80 ? 13.961 1.788 -9.237 1.00 87.62 80 CYS A CA 1
ATOM 585 C C . CYS A 1 80 ? 13.326 1.884 -7.854 1.00 87.62 80 CYS A C 1
ATOM 587 O O . CYS A 1 80 ? 12.562 1.000 -7.470 1.00 87.62 80 CYS A O 1
ATOM 589 N N . GLU A 1 81 ? 13.610 2.980 -7.160 1.00 87.38 81 GLU A N 1
ATOM 590 C CA . GLU A 1 81 ? 12.893 3.373 -5.952 1.00 87.38 81 GLU A CA 1
ATOM 591 C C . GLU A 1 81 ? 11.599 4.092 -6.358 1.00 87.38 81 GLU A C 1
ATOM 593 O O . GLU A 1 81 ? 11.594 4.944 -7.263 1.00 87.38 81 GLU A O 1
ATOM 598 N N . PHE A 1 82 ? 10.502 3.703 -5.719 1.00 87.56 82 PHE A N 1
ATOM 599 C CA . PHE A 1 82 ? 9.167 4.247 -5.916 1.00 87.56 82 PHE A CA 1
ATOM 600 C C . PHE A 1 82 ? 8.574 4.689 -4.586 1.00 87.56 82 PHE A C 1
ATOM 602 O O . PHE A 1 82 ? 8.904 4.162 -3.533 1.00 87.56 82 PHE A O 1
ATOM 609 N N . ASP A 1 83 ? 7.610 5.590 -4.677 1.00 89.19 83 ASP A N 1
ATOM 610 C CA . ASP A 1 83 ? 6.706 5.901 -3.585 1.00 89.19 83 ASP A CA 1
ATOM 611 C C . ASP A 1 83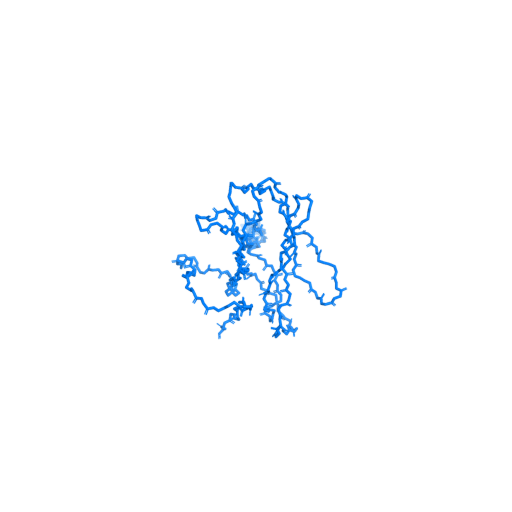 ? 5.352 5.319 -3.952 1.00 89.19 83 ASP A C 1
ATOM 613 O O . ASP A 1 83 ? 4.798 5.622 -5.018 1.00 89.19 83 ASP A O 1
ATOM 617 N N . LEU A 1 84 ? 4.829 4.480 -3.074 1.00 91.75 84 LEU A N 1
ATOM 618 C CA . LEU A 1 84 ? 3.528 3.859 -3.218 1.00 91.75 84 LEU A CA 1
ATOM 619 C C . LEU A 1 84 ? 2.572 4.436 -2.188 1.00 91.75 84 LEU A C 1
ATOM 621 O O . LEU A 1 84 ? 2.912 4.631 -1.020 1.00 91.75 84 LEU A O 1
ATOM 625 N N . HIS A 1 85 ? 1.358 4.696 -2.646 1.00 93.00 85 HIS A N 1
ATOM 626 C CA . HIS A 1 85 ? 0.245 5.100 -1.813 1.00 93.00 85 HIS A CA 1
ATOM 627 C C . HIS A 1 85 ? -0.924 4.162 -2.089 1.00 93.00 85 HIS A C 1
ATOM 629 O O . HIS A 1 85 ? -1.379 4.018 -3.225 1.00 93.00 85 HIS A O 1
ATOM 635 N N . PHE A 1 86 ? -1.403 3.510 -1.039 1.00 91.88 86 PHE A N 1
ATOM 636 C CA . PHE A 1 86 ? -2.549 2.617 -1.083 1.00 91.88 86 PHE A CA 1
ATOM 637 C C . PHE A 1 86 ? -3.646 3.199 -0.215 1.00 91.88 86 PHE A C 1
ATOM 639 O O . PHE A 1 86 ? -3.410 3.503 0.946 1.00 91.88 86 PHE A O 1
ATOM 646 N N . SER A 1 87 ? -4.857 3.290 -0.741 1.00 91.38 87 SER A N 1
ATOM 647 C CA . SER A 1 87 ? -6.011 3.752 0.022 1.00 91.38 87 SER A CA 1
ATOM 648 C C . SER A 1 87 ? -7.088 2.688 -0.026 1.00 91.38 87 SER A C 1
ATOM 650 O O . SER A 1 87 ? -7.477 2.264 -1.109 1.00 91.38 87 SER A O 1
ATOM 652 N N . PHE A 1 88 ? -7.568 2.201 1.112 1.00 90.69 88 PHE A N 1
ATOM 653 C CA . PHE A 1 88 ? -8.597 1.164 1.136 1.00 90.69 88 PHE A CA 1
ATOM 654 C C . PHE A 1 88 ? -9.640 1.405 2.209 1.00 90.69 88 PHE A C 1
ATOM 656 O O . PHE A 1 88 ? -9.422 2.104 3.191 1.00 90.69 88 PHE A O 1
ATOM 663 N N . ALA A 1 89 ? -10.804 0.798 2.029 1.00 89.00 89 ALA A N 1
ATOM 664 C CA . ALA A 1 89 ? -11.874 0.904 3.000 1.00 89.00 89 ALA A CA 1
ATOM 665 C C . ALA A 1 89 ? -11.482 0.377 4.381 1.00 89.00 89 ALA A C 1
ATOM 667 O O . ALA A 1 89 ? -11.045 -0.768 4.521 1.00 89.00 89 ALA A O 1
ATOM 668 N N . ALA A 1 90 ? -11.730 1.185 5.410 1.00 89.38 90 ALA A N 1
ATOM 669 C CA . ALA A 1 90 ? -11.503 0.764 6.777 1.00 89.38 90 ALA A CA 1
ATOM 670 C C . ALA A 1 90 ? -12.368 -0.468 7.137 1.00 89.38 90 ALA A C 1
ATOM 672 O O . ALA A 1 90 ? -13.578 -0.481 6.868 1.00 89.38 90 ALA A O 1
ATOM 673 N N . PRO A 1 91 ? -11.794 -1.504 7.784 1.00 89.56 91 PRO A N 1
ATOM 674 C CA . PRO A 1 91 ? -12.578 -2.622 8.306 1.00 89.56 91 PRO A CA 1
ATOM 675 C C . PRO A 1 91 ? -13.561 -2.144 9.399 1.00 89.56 91 PRO A C 1
ATOM 677 O O . PRO A 1 91 ? -13.521 -0.985 9.813 1.00 89.56 91 PRO A O 1
ATOM 680 N N . PRO A 1 92 ? -14.471 -3.004 9.902 1.00 92.06 92 PRO A N 1
ATOM 681 C CA . PRO A 1 92 ? -15.331 -2.665 11.037 1.00 92.06 92 PRO A CA 1
ATOM 682 C C . PRO A 1 92 ? -14.550 -2.042 12.208 1.00 92.06 92 PRO A C 1
ATOM 684 O O . PRO A 1 92 ? -13.388 -2.408 12.404 1.00 92.06 92 PRO A O 1
ATOM 687 N N . PRO A 1 93 ? -15.158 -1.154 13.020 1.00 92.75 93 PRO A N 1
ATOM 688 C CA . PRO A 1 93 ? -14.432 -0.459 14.080 1.00 92.75 93 PRO A CA 1
ATOM 689 C C . PRO A 1 93 ? -13.747 -1.432 15.043 1.00 92.75 93 PRO A C 1
ATOM 691 O O . PRO A 1 93 ? -14.341 -2.443 15.430 1.00 92.75 93 PRO A O 1
ATOM 694 N N . GLY A 1 94 ? -12.510 -1.130 15.431 1.00 93.19 94 GLY A N 1
ATOM 695 C CA . GLY A 1 94 ? -11.684 -2.017 16.246 1.00 93.19 94 GLY A CA 1
ATOM 696 C C . GLY A 1 94 ? -10.199 -1.665 16.216 1.00 93.19 94 GLY A C 1
ATOM 697 O O . GLY A 1 94 ? -9.777 -0.724 15.543 1.00 93.19 94 GLY A O 1
ATOM 698 N N . GLU A 1 95 ? -9.417 -2.440 16.960 1.00 94.38 95 GLU A N 1
ATOM 699 C CA . GLU A 1 95 ? -7.955 -2.406 16.934 1.00 94.38 95 GLU A CA 1
ATOM 700 C C . GLU A 1 95 ? -7.447 -3.556 16.065 1.00 94.38 95 GLU A C 1
ATOM 702 O O . GLU A 1 95 ? -7.909 -4.693 16.196 1.00 94.38 95 GLU A O 1
ATOM 707 N N . TYR A 1 96 ? -6.503 -3.248 15.185 1.00 94.06 96 TYR A N 1
ATOM 708 C CA . TYR A 1 96 ? -5.937 -4.177 14.222 1.00 94.06 96 TYR A CA 1
ATOM 709 C C . TYR A 1 96 ? -4.411 -4.096 14.209 1.00 94.06 96 TYR A C 1
ATOM 711 O O . TYR A 1 96 ? -3.816 -3.062 14.521 1.00 94.06 96 TYR A O 1
ATOM 719 N N . LEU A 1 97 ? -3.783 -5.191 13.791 1.00 96.62 97 LEU A N 1
ATOM 720 C CA . LEU A 1 97 ? -2.405 -5.206 13.318 1.00 96.62 97 LEU A CA 1
ATOM 721 C C . LEU A 1 97 ? -2.424 -5.141 11.789 1.00 96.62 97 LEU A C 1
ATOM 723 O O . LEU A 1 97 ? -2.869 -6.090 11.145 1.00 96.62 97 LEU A O 1
ATOM 727 N N . LEU A 1 98 ? -1.971 -4.029 11.215 1.00 95.69 98 LEU A N 1
ATOM 728 C CA . LEU A 1 98 ? -1.732 -3.918 9.780 1.00 95.69 98 LEU A CA 1
ATOM 729 C C . LEU A 1 98 ? -0.368 -4.532 9.459 1.00 95.69 98 LEU A C 1
ATOM 731 O O . LEU A 1 98 ? 0.631 -4.171 10.077 1.00 95.69 98 LEU A O 1
ATOM 735 N N . ARG A 1 99 ? -0.325 -5.429 8.480 1.00 97.62 99 ARG A N 1
ATOM 736 C CA . ARG A 1 99 ? 0.899 -6.007 7.926 1.00 97.62 99 ARG A CA 1
ATOM 737 C C . ARG A 1 99 ? 0.999 -5.643 6.455 1.00 97.62 99 ARG A C 1
ATOM 739 O O . ARG A 1 99 ? 0.038 -5.846 5.718 1.00 97.62 99 ARG A O 1
ATOM 746 N N . VAL A 1 100 ? 2.143 -5.113 6.045 1.00 95.94 100 VAL A N 1
ATOM 747 C CA . VAL A 1 100 ? 2.421 -4.750 4.649 1.00 95.94 100 VAL A CA 1
ATOM 748 C C . VAL A 1 100 ? 3.411 -5.755 4.080 1.00 95.94 100 VAL A C 1
ATOM 750 O O . VAL A 1 100 ? 4.431 -6.030 4.710 1.00 95.94 100 VAL A O 1
ATOM 753 N N . TRP A 1 101 ? 3.106 -6.320 2.917 1.00 97.19 101 TRP A N 1
ATOM 754 C CA . TRP A 1 101 ? 3.893 -7.373 2.275 1.00 97.19 101 TRP A CA 1
ATOM 755 C C . TRP A 1 101 ? 4.380 -6.912 0.906 1.00 97.19 101 TRP A C 1
ATOM 757 O O . TRP A 1 101 ? 3.577 -6.404 0.125 1.00 97.19 101 TRP A O 1
ATOM 767 N N . TYR A 1 102 ? 5.661 -7.130 0.598 1.00 94.88 102 TYR A N 1
ATOM 768 C CA . TYR A 1 102 ? 6.231 -6.713 -0.685 1.00 94.88 102 TYR A CA 1
ATOM 769 C C . TYR A 1 102 ? 5.663 -7.504 -1.868 1.00 94.88 102 TYR A C 1
ATOM 771 O O . TYR A 1 102 ? 5.307 -8.680 -1.750 1.00 94.88 102 TYR A O 1
ATOM 779 N N . ALA A 1 103 ? 5.698 -6.886 -3.047 1.00 92.88 103 ALA A N 1
ATOM 780 C CA . ALA A 1 103 ? 5.457 -7.557 -4.311 1.00 92.88 103 ALA A CA 1
ATOM 781 C C . ALA A 1 103 ? 6.622 -8.490 -4.666 1.00 92.88 103 ALA A C 1
ATOM 783 O O . ALA A 1 103 ? 7.795 -8.128 -4.573 1.00 92.88 103 ALA A O 1
ATOM 784 N N . VAL A 1 104 ? 6.289 -9.695 -5.128 1.00 90.75 104 VAL A N 1
ATOM 785 C CA . VAL A 1 104 ? 7.253 -10.726 -5.543 1.00 90.75 104 VAL A CA 1
ATOM 786 C C . VAL A 1 104 ? 6.897 -11.319 -6.903 1.00 90.75 104 VAL A C 1
ATOM 788 O O . VAL A 1 104 ? 5.832 -11.040 -7.468 1.00 90.75 104 VAL A O 1
ATOM 791 N N . TYR A 1 105 ? 7.786 -12.150 -7.455 1.00 87.12 105 TYR A N 1
ATOM 792 C CA . TYR A 1 105 ? 7.489 -12.853 -8.698 1.00 87.12 105 TYR A CA 1
ATOM 793 C C . TYR A 1 105 ? 6.393 -13.914 -8.497 1.00 87.12 105 TYR A C 1
ATOM 795 O O . TYR A 1 105 ? 6.204 -14.444 -7.399 1.00 87.12 105 TYR A O 1
ATOM 803 N N . PRO A 1 106 ? 5.662 -14.283 -9.568 1.00 81.19 106 PRO A N 1
ATOM 804 C CA . PRO A 1 106 ? 4.666 -15.343 -9.491 1.00 81.19 106 PRO A CA 1
ATOM 805 C C . PRO A 1 106 ? 5.243 -16.659 -8.949 1.00 81.19 106 PRO A C 1
ATOM 807 O O . PRO A 1 106 ? 6.168 -17.227 -9.528 1.00 81.19 106 PRO A O 1
ATOM 810 N N . GLY A 1 107 ? 4.637 -17.170 -7.876 1.00 85.62 107 GLY A N 1
ATOM 811 C CA . GLY A 1 107 ? 5.040 -18.419 -7.222 1.00 85.62 107 GLY A CA 1
ATOM 812 C C . GLY A 1 107 ? 6.032 -18.248 -6.069 1.00 85.62 107 GLY A C 1
ATOM 813 O O . GLY A 1 107 ? 6.386 -19.247 -5.445 1.00 85.62 107 GLY A O 1
ATOM 814 N N . GLU A 1 108 ? 6.452 -17.020 -5.770 1.00 90.75 108 GLU A N 1
ATOM 815 C CA . GLU A 1 108 ? 7.254 -16.696 -4.591 1.00 90.75 108 GLU A CA 1
ATOM 816 C C . GLU A 1 108 ? 6.366 -16.312 -3.400 1.00 90.75 108 GLU A C 1
ATOM 818 O O . GLU A 1 108 ? 5.210 -15.912 -3.560 1.00 90.75 108 GLU A O 1
ATOM 823 N N . GLU A 1 109 ? 6.910 -16.459 -2.193 1.00 93.00 109 GLU A N 1
ATOM 824 C CA . GLU A 1 109 ? 6.263 -16.015 -0.959 1.00 93.00 109 GLU A CA 1
ATOM 825 C C . GLU A 1 109 ? 6.713 -14.580 -0.647 1.00 93.00 109 GLU A C 1
ATOM 827 O O . GLU A 1 109 ? 7.923 -14.333 -0.597 1.00 93.00 109 GLU A O 1
ATOM 832 N N . PRO A 1 110 ? 5.781 -13.627 -0.467 1.00 95.00 110 PRO A N 1
ATOM 833 C CA . PRO A 1 110 ? 6.145 -12.240 -0.243 1.00 95.00 110 PRO A CA 1
ATOM 834 C C . PRO A 1 110 ? 6.786 -12.048 1.140 1.00 95.00 110 PRO A C 1
ATOM 836 O O . PRO A 1 110 ? 6.249 -12.540 2.137 1.00 95.00 110 PRO A O 1
ATOM 839 N N . PRO A 1 111 ? 7.920 -11.332 1.241 1.00 95.75 111 PRO A N 1
ATOM 840 C CA . PRO A 1 111 ? 8.469 -10.941 2.529 1.00 95.75 111 PRO A CA 1
ATOM 841 C C . PRO A 1 111 ? 7.587 -9.883 3.208 1.00 95.75 111 PRO A C 1
ATOM 843 O O . PRO A 1 111 ? 6.956 -9.054 2.551 1.00 95.75 111 PRO A O 1
ATOM 846 N N . LEU A 1 112 ? 7.563 -9.908 4.541 1.00 95.75 112 LEU A N 1
ATOM 847 C CA . LEU A 1 112 ? 6.902 -8.892 5.361 1.00 95.75 112 LEU A CA 1
ATOM 848 C C . LEU A 1 112 ? 7.752 -7.614 5.377 1.00 95.75 112 LEU A C 1
ATOM 850 O O . LEU A 1 112 ? 8.910 -7.669 5.792 1.00 95.75 112 LEU A O 1
ATOM 854 N N . ALA A 1 113 ? 7.171 -6.494 4.955 1.00 94.1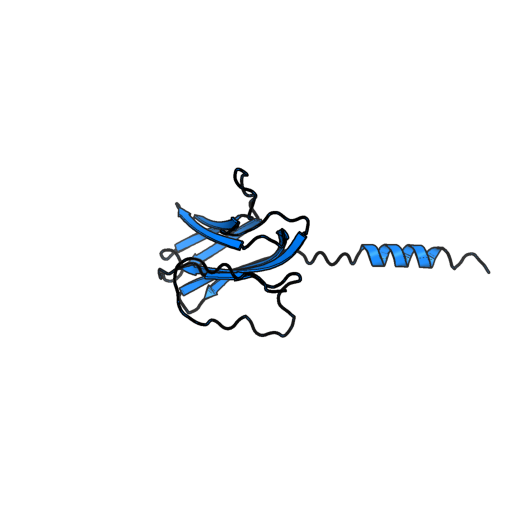9 113 ALA A N 1
ATOM 855 C CA . ALA A 1 113 ? 7.810 -5.179 4.943 1.00 94.19 113 ALA A CA 1
ATOM 856 C C . ALA A 1 113 ? 7.674 -4.479 6.301 1.00 94.19 113 ALA A C 1
ATOM 858 O O . ALA A 1 113 ? 8.661 -4.063 6.907 1.00 94.19 113 ALA A O 1
ATOM 859 N N . ALA A 1 114 ? 6.448 -4.408 6.831 1.00 93.06 114 ALA A N 1
ATOM 860 C CA . ALA A 1 114 ? 6.176 -3.740 8.101 1.00 93.06 114 ALA A CA 1
ATOM 861 C C . ALA A 1 114 ? 4.979 -4.323 8.852 1.00 93.06 114 ALA A C 1
ATOM 863 O O . ALA A 1 114 ? 4.065 -4.908 8.269 1.00 93.06 114 ALA A O 1
ATOM 864 N N . GLU A 1 115 ? 4.974 -4.077 10.163 1.00 96.06 115 GLU A N 1
ATOM 865 C CA . GLU A 1 115 ? 3.828 -4.272 11.046 1.00 96.06 115 GLU A CA 1
ATOM 866 C C . GLU A 1 115 ? 3.512 -2.954 11.759 1.00 96.06 115 GLU A C 1
ATOM 868 O O . GLU A 1 115 ? 4.384 -2.345 12.384 1.00 96.06 115 GLU A O 1
ATOM 873 N N . LEU A 1 116 ? 2.262 -2.507 11.668 1.00 92.31 116 LEU A N 1
ATOM 874 C CA . LEU A 1 116 ? 1.809 -1.212 12.165 1.00 92.31 116 LEU A CA 1
ATOM 875 C C . LEU A 1 116 ? 0.523 -1.387 12.988 1.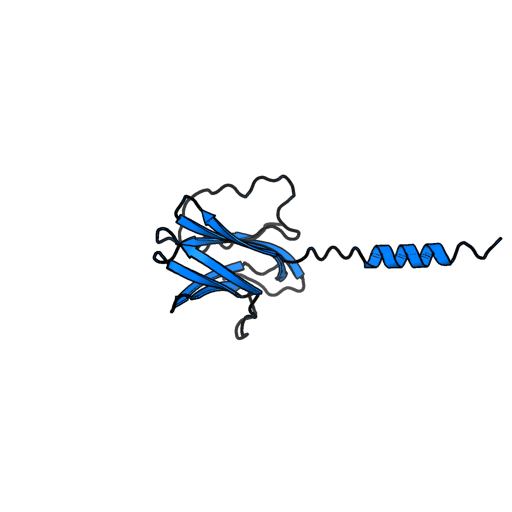00 92.31 116 LEU A C 1
ATOM 877 O O . LEU A 1 116 ? -0.392 -2.094 12.557 1.00 92.31 116 LEU A O 1
ATOM 881 N N . PRO A 1 117 ? 0.401 -0.754 14.167 1.00 88.81 117 PRO A N 1
ATOM 882 C CA . PRO A 1 117 ? -0.871 -0.716 14.876 1.00 88.81 117 PRO A CA 1
ATOM 883 C C . PRO A 1 117 ? -1.874 0.156 14.108 1.00 88.81 117 PRO A C 1
ATOM 885 O O . PRO A 1 117 ? -1.543 1.263 13.688 1.00 88.81 117 PRO A O 1
ATOM 888 N N . LEU A 1 118 ? -3.112 -0.317 13.971 1.00 89.06 118 LEU A N 1
ATOM 889 C CA . LEU A 1 118 ? -4.186 0.385 13.268 1.00 89.06 118 LEU A CA 1
ATOM 890 C C . LEU A 1 118 ? -5.444 0.443 14.140 1.00 89.06 118 LEU A C 1
ATOM 892 O O . LEU A 1 118 ? -5.955 -0.583 14.582 1.00 89.06 118 LEU A O 1
ATOM 896 N N . VAL A 1 119 ? -5.967 1.647 14.377 1.00 89.00 119 VAL A N 1
ATOM 897 C CA . VAL A 1 119 ? -7.181 1.863 15.180 1.00 89.00 119 VAL A CA 1
ATOM 898 C C . VAL A 1 119 ? -8.264 2.476 14.305 1.00 89.00 119 VAL A C 1
ATOM 900 O O . VAL A 1 119 ? -8.090 3.573 13.779 1.00 89.00 119 VAL A O 1
ATOM 903 N N . ILE A 1 120 ? -9.398 1.785 14.186 1.00 89.25 120 ILE A N 1
ATOM 904 C CA . ILE A 1 120 ? -10.527 2.212 13.359 1.00 89.25 120 ILE A CA 1
ATOM 905 C C . ILE A 1 120 ? -11.698 2.671 14.247 1.00 89.25 120 ILE A C 1
ATOM 907 O O . ILE A 1 120 ? -12.325 1.836 14.906 1.00 89.25 120 ILE A O 1
ATOM 911 N N . PRO A 1 121 ? -12.038 3.974 14.269 1.00 83.19 121 PRO A N 1
ATOM 912 C CA . PRO A 1 121 ? -13.131 4.523 15.068 1.00 83.19 121 PRO A CA 1
ATOM 913 C C . PRO A 1 121 ? -14.517 4.349 14.417 1.00 83.19 121 PRO A C 1
ATOM 915 O O . PRO A 1 121 ? -15.518 4.280 15.129 1.00 83.19 121 PRO A O 1
ATOM 918 N N . ALA A 1 122 ? -14.595 4.278 13.083 1.00 75.44 122 ALA A N 1
ATOM 919 C CA . ALA A 1 122 ? -15.823 4.108 12.300 1.00 75.44 122 ALA A CA 1
ATOM 920 C C . ALA A 1 122 ? -15.500 3.401 10.969 1.00 75.44 122 ALA A C 1
ATOM 922 O O . ALA A 1 122 ? -14.398 3.562 10.456 1.00 75.44 122 ALA A O 1
ATOM 923 N N . ALA A 1 123 ? -16.437 2.620 10.422 1.00 65.25 123 ALA A N 1
ATOM 924 C CA . ALA A 1 123 ? -16.204 1.818 9.216 1.00 65.25 123 ALA A CA 1
ATOM 925 C C . ALA A 1 123 ? -16.894 2.373 7.968 1.00 65.25 123 ALA A C 1
ATOM 927 O O . ALA A 1 123 ? -17.984 2.943 8.054 1.00 65.25 123 ALA A O 1
ATOM 928 N N . GLY A 1 124 ? -16.295 2.096 6.810 1.00 60.41 124 GLY A N 1
ATOM 929 C CA . GLY A 1 124 ? -16.852 2.320 5.479 1.00 60.41 124 GLY A CA 1
ATOM 930 C C . GLY A 1 124 ? -16.224 1.338 4.489 1.00 60.41 124 GLY A C 1
ATOM 931 O O . GLY A 1 124 ? -15.046 1.033 4.607 1.00 60.41 124 GLY A O 1
ATOM 932 N N . ALA A 1 125 ? -17.009 0.805 3.546 1.00 50.62 125 ALA A N 1
ATOM 933 C CA . ALA A 1 125 ? -16.539 -0.140 2.526 1.00 50.62 125 ALA A CA 1
ATOM 934 C C . ALA A 1 125 ? -16.424 0.539 1.149 1.00 50.62 125 ALA A C 1
ATOM 936 O O . ALA A 1 125 ? -17.295 1.322 0.772 1.00 50.62 125 ALA A O 1
ATOM 937 N N . GLY A 1 126 ? -15.382 0.204 0.387 1.00 61.88 126 GLY A N 1
ATOM 938 C CA . GLY A 1 126 ? -14.998 0.855 -0.865 1.00 61.88 126 GLY A CA 1
ATOM 939 C C . GLY A 1 126 ? -13.810 0.144 -1.532 1.00 61.88 126 GLY A C 1
ATOM 940 O O . GLY A 1 126 ? -13.208 -0.736 -0.913 1.00 61.88 126 GLY A O 1
ATOM 941 N N . PRO A 1 127 ? -13.507 0.456 -2.804 1.00 68.56 127 PRO A N 1
ATOM 942 C CA . PRO A 1 127 ? -12.387 -0.150 -3.521 1.00 68.56 127 PRO A CA 1
ATOM 943 C C . PRO A 1 127 ? -11.034 0.283 -2.936 1.00 68.56 127 PRO A C 1
ATOM 945 O O . PRO A 1 127 ? -10.927 1.364 -2.362 1.00 68.56 127 PRO A O 1
ATOM 948 N N . VAL A 1 128 ? -10.005 -0.548 -3.137 1.00 71.75 128 VAL A N 1
ATOM 949 C CA . VAL A 1 128 ? -8.605 -0.158 -2.920 1.00 71.75 128 VAL A CA 1
ATOM 950 C C . VAL A 1 128 ? -8.160 0.715 -4.097 1.00 71.75 128 VAL A C 1
ATOM 952 O O . VAL A 1 128 ? -8.294 0.310 -5.255 1.00 71.75 128 VAL A O 1
ATOM 955 N N . LEU A 1 129 ? -7.648 1.902 -3.808 1.00 83.31 129 LEU A N 1
ATOM 956 C CA . LEU A 1 129 ? -6.983 2.797 -4.745 1.00 83.31 129 LEU A CA 1
ATOM 957 C C . LEU A 1 129 ? -5.472 2.655 -4.569 1.00 83.31 129 LEU A C 1
ATOM 959 O O . LEU A 1 129 ? -4.992 2.431 -3.459 1.00 83.31 129 LEU A O 1
ATOM 963 N N . VAL A 1 130 ? -4.738 2.763 -5.672 1.00 79.06 130 VAL A N 1
ATOM 964 C CA . VAL A 1 130 ? -3.279 2.652 -5.693 1.00 79.06 130 VAL A CA 1
ATOM 965 C C . VAL A 1 130 ? -2.731 3.788 -6.540 1.00 79.06 130 VAL A C 1
ATOM 967 O O . VAL A 1 130 ? -3.137 3.941 -7.694 1.00 79.06 130 VAL A O 1
ATOM 970 N N . ASP A 1 131 ? -1.799 4.541 -5.971 1.00 84.19 131 ASP A N 1
ATOM 971 C CA . ASP A 1 131 ? -0.986 5.525 -6.666 1.00 84.19 131 ASP A CA 1
ATOM 972 C C . ASP A 1 131 ? 0.486 5.113 -6.572 1.00 84.19 131 ASP A C 1
ATOM 974 O O . ASP A 1 131 ? 0.970 4.684 -5.524 1.00 84.19 131 ASP A O 1
ATOM 978 N N . GLN A 1 132 ? 1.202 5.250 -7.684 1.00 82.12 132 GLN A N 1
ATOM 979 C CA . GLN A 1 132 ? 2.621 4.930 -7.796 1.00 82.12 132 GLN A CA 1
ATOM 980 C C . GLN A 1 132 ? 3.341 6.134 -8.398 1.00 82.12 132 GLN A C 1
ATOM 982 O O . GLN A 1 132 ? 2.923 6.660 -9.437 1.00 82.12 132 GLN A O 1
ATOM 987 N N . SER A 1 133 ? 4.420 6.569 -7.755 1.00 79.62 133 SER A N 1
ATOM 988 C CA . SER A 1 133 ? 5.251 7.648 -8.276 1.00 79.62 133 SER A CA 1
ATOM 989 C C . SER A 1 133 ? 6.083 7.199 -9.489 1.00 79.62 133 SER A C 1
ATOM 991 O O . SER A 1 133 ? 6.230 6.005 -9.767 1.00 79.62 133 SER A O 1
ATOM 993 N N . PRO A 1 134 ? 6.645 8.138 -10.267 1.00 82.31 134 PRO A N 1
ATOM 994 C CA . PRO A 1 134 ? 7.730 7.822 -11.188 1.00 82.31 134 PRO A CA 1
ATOM 995 C C . PRO A 1 134 ? 8.958 7.259 -10.455 1.00 82.31 134 PRO A C 1
ATOM 997 O O . PRO A 1 134 ? 9.127 7.449 -9.255 1.00 82.31 134 PRO A O 1
ATOM 1000 N N . CYS A 1 135 ? 9.864 6.620 -11.200 1.00 78.12 135 CYS A N 1
ATOM 1001 C CA . CYS A 1 135 ? 11.169 6.237 -10.654 1.00 78.12 135 CYS A CA 1
ATOM 1002 C C . CYS A 1 135 ? 11.889 7.459 -10.058 1.00 78.12 135 CYS A C 1
ATOM 1004 O O . CYS A 1 135 ? 12.056 8.472 -10.747 1.00 78.12 135 CYS A O 1
ATOM 1006 N N . GLY A 1 136 ? 12.337 7.328 -8.808 1.00 73.62 136 GLY A N 1
ATOM 1007 C CA . GLY A 1 136 ? 12.962 8.404 -8.039 1.00 73.62 136 GLY A CA 1
ATOM 1008 C C . GLY A 1 136 ? 11.985 9.213 -7.181 1.00 73.62 136 GLY A C 1
ATOM 1009 O O . GLY A 1 136 ? 12.344 10.311 -6.754 1.00 73.62 136 GLY A O 1
ATOM 1010 N N . GLY A 1 137 ? 10.774 8.695 -6.956 1.00 73.31 137 GLY A N 1
ATOM 1011 C CA . GLY A 1 137 ? 9.815 9.247 -6.005 1.00 73.31 137 GLY A CA 1
ATOM 1012 C C . GLY A 1 137 ? 8.931 10.368 -6.559 1.00 73.31 137 GLY A C 1
ATOM 1013 O O . GLY A 1 137 ? 9.020 10.788 -7.721 1.00 73.31 137 GLY A O 1
ATOM 1014 N N . TRP A 1 138 ? 8.040 10.878 -5.709 1.00 73.12 138 TRP A N 1
ATOM 1015 C CA . TRP A 1 138 ? 7.291 12.098 -6.001 1.00 73.12 138 TRP A CA 1
ATOM 1016 C C . TRP A 1 138 ? 8.248 13.297 -6.011 1.00 73.12 138 TRP A C 1
ATOM 1018 O O . TRP A 1 138 ? 9.066 13.489 -5.111 1.00 73.12 138 TRP A O 1
ATOM 1028 N N . ALA A 1 139 ? 8.156 14.157 -7.028 1.00 62.25 139 ALA A N 1
ATOM 1029 C CA . ALA A 1 139 ? 9.007 15.341 -7.081 1.00 62.25 139 ALA A CA 1
ATOM 1030 C C . ALA A 1 139 ? 8.736 16.259 -5.872 1.00 62.25 139 ALA A C 1
ATOM 1032 O O . ALA A 1 139 ? 7.605 16.679 -5.630 1.00 62.25 139 ALA A O 1
ATOM 1033 N N . THR A 1 140 ? 9.790 16.607 -5.128 1.00 49.72 140 THR A N 1
ATOM 1034 C CA . THR A 1 140 ? 9.676 17.502 -3.965 1.00 49.72 140 THR A CA 1
ATOM 1035 C C . THR A 1 140 ? 8.998 18.829 -4.338 1.00 49.72 140 THR A C 1
ATOM 1037 O O . THR A 1 140 ? 9.403 19.519 -5.275 1.00 49.72 140 THR A O 1
ATOM 1040 N N . GLY A 1 141 ? 7.935 19.191 -3.612 1.00 48.75 141 GLY A N 1
ATOM 1041 C CA . GLY A 1 141 ? 7.144 20.401 -3.872 1.00 48.75 141 GLY A CA 1
ATOM 1042 C C . GLY A 1 141 ? 6.064 20.261 -4.953 1.00 48.75 141 GLY A C 1
ATOM 1043 O O . GLY A 1 141 ? 5.377 21.245 -5.237 1.00 48.75 141 GLY A O 1
ATOM 1044 N N . VAL A 1 142 ? 5.882 19.073 -5.535 1.00 43.62 142 VAL A N 1
ATOM 1045 C CA . VAL A 1 142 ? 4.658 18.740 -6.271 1.00 43.62 142 VAL A CA 1
ATOM 1046 C C . VAL A 1 142 ? 3.582 18.402 -5.234 1.00 43.62 142 VAL A C 1
ATOM 1048 O O . VAL A 1 142 ? 3.849 17.590 -4.351 1.00 43.62 142 VAL A O 1
ATOM 1051 N N . PRO A 1 143 ? 2.408 19.060 -5.264 1.00 43.12 143 PRO A N 1
ATOM 1052 C CA . PRO A 1 143 ? 1.285 18.675 -4.414 1.00 43.12 143 PRO A CA 1
ATOM 1053 C C . PRO A 1 143 ? 0.974 17.193 -4.618 1.00 43.12 143 PRO A C 1
ATOM 1055 O O . PRO A 1 143 ? 1.081 16.728 -5.755 1.00 43.12 143 PRO A O 1
ATOM 1058 N N . ASP A 1 144 ? 0.559 16.493 -3.558 1.00 47.28 144 ASP A N 1
ATOM 1059 C CA . ASP A 1 144 ? 0.070 15.114 -3.657 1.00 47.28 144 ASP A CA 1
ATOM 1060 C C . ASP A 1 144 ? -0.843 14.960 -4.883 1.00 47.28 144 ASP A C 1
ATOM 1062 O O . ASP A 1 144 ? -1.613 15.890 -5.192 1.00 47.28 144 ASP A O 1
ATOM 1066 N N . PRO A 1 145 ? -0.749 13.836 -5.622 1.00 42.78 145 PRO A N 1
ATOM 1067 C CA . PRO A 1 145 ? -1.552 13.634 -6.814 1.00 42.78 145 PRO A CA 1
ATOM 1068 C C . PRO A 1 145 ? -3.022 13.909 -6.478 1.00 42.78 145 PRO A C 1
ATOM 1070 O O . PRO A 1 145 ? -3.539 13.459 -5.450 1.00 42.78 145 PRO A O 1
ATOM 1073 N N . PRO A 1 146 ? -3.711 14.723 -7.290 1.00 38.06 146 PRO A N 1
ATOM 1074 C CA . PRO A 1 146 ? -5.016 15.195 -6.898 1.00 38.06 146 PRO A CA 1
ATOM 1075 C C . PRO A 1 146 ? -6.017 14.034 -6.944 1.00 38.06 146 PRO A C 1
ATOM 1077 O O . PRO A 1 146 ? -6.191 13.394 -7.981 1.00 38.06 146 PRO A O 1
ATOM 1080 N N . ARG A 1 147 ? -6.686 13.792 -5.809 1.00 45.62 147 ARG A N 1
ATOM 1081 C CA . ARG A 1 147 ? -7.735 12.778 -5.631 1.00 45.62 147 ARG A CA 1
ATOM 1082 C C . ARG A 1 147 ? -8.916 13.066 -6.580 1.00 45.62 147 ARG A C 1
ATOM 1084 O O . ARG A 1 147 ? -9.827 13.804 -6.213 1.00 45.62 147 ARG A O 1
ATOM 1091 N N . TRP A 1 148 ? -8.926 12.515 -7.798 1.00 38.56 148 TRP A N 1
ATOM 1092 C CA . TRP A 1 148 ? -10.067 12.626 -8.725 1.00 38.56 148 TRP A CA 1
ATOM 1093 C C . TRP A 1 148 ? -10.604 11.252 -9.164 1.00 38.56 148 TRP A C 1
ATOM 1095 O O . TRP A 1 148 ? -10.001 10.543 -9.959 1.00 38.56 148 TRP A O 1
ATOM 1105 N N . LEU A 1 149 ? -11.775 10.946 -8.604 1.00 41.69 149 LEU A N 1
ATOM 1106 C CA . LEU A 1 149 ? -12.916 10.124 -9.038 1.00 41.69 149 LEU A CA 1
ATOM 1107 C C . LEU A 1 149 ? -12.870 9.291 -10.351 1.00 41.69 149 LEU A C 1
ATOM 1109 O O . LEU A 1 149 ? -12.698 9.816 -11.447 1.00 41.69 149 LEU A O 1
ATOM 1113 N N . GLU A 1 150 ? -13.303 8.027 -10.171 1.00 40.56 150 GLU A N 1
ATOM 1114 C CA . GLU A 1 150 ? -14.257 7.238 -10.993 1.00 40.56 150 GLU A CA 1
ATOM 1115 C C . GLU A 1 150 ? -13.757 6.298 -12.120 1.00 40.56 150 GLU A C 1
ATOM 1117 O O . GLU A 1 150 ? -13.968 6.542 -13.307 1.00 40.56 150 GLU A O 1
ATOM 1122 N N . ASN A 1 151 ? -13.270 5.103 -11.738 1.00 34.91 151 ASN A N 1
ATOM 1123 C CA . ASN A 1 151 ? -13.870 3.812 -12.151 1.00 34.91 151 ASN A CA 1
ATOM 1124 C C . ASN A 1 151 ? -13.302 2.627 -11.326 1.00 34.91 151 ASN A C 1
ATOM 1126 O O . ASN A 1 151 ? -12.083 2.523 -11.200 1.00 34.91 151 ASN A O 1
ATOM 1130 N N . PRO A 1 152 ? -14.126 1.712 -10.770 1.00 45.91 152 PRO A N 1
ATOM 1131 C CA . PRO A 1 152 ? -13.651 0.674 -9.863 1.00 45.91 152 PRO A CA 1
ATOM 1132 C C . PRO A 1 152 ? -13.303 -0.612 -10.617 1.00 45.91 152 PRO A C 1
ATOM 1134 O O . PRO A 1 152 ? -14.191 -1.322 -11.075 1.00 45.91 152 PRO A O 1
ATOM 1137 N N . SER A 1 153 ? -12.008 -0.903 -10.713 1.00 32.19 153 SER A N 1
ATOM 1138 C CA . SER A 1 153 ? -11.379 -2.232 -10.612 1.00 32.19 153 SER A CA 1
ATOM 1139 C C . SER A 1 153 ? -10.020 -2.120 -11.298 1.00 32.19 153 SER A C 1
ATOM 1141 O O . SER A 1 153 ? -9.965 -2.153 -12.525 1.00 32.19 153 SER A O 1
ATOM 1143 N N . PHE A 1 154 ? -8.955 -1.987 -10.507 1.00 31.27 154 PHE A N 1
ATOM 1144 C CA . PHE A 1 154 ? -7.567 -1.731 -10.918 1.00 31.27 154 PHE A CA 1
ATOM 1145 C C . PHE A 1 154 ? -7.237 -0.273 -11.279 1.00 31.27 154 PHE A C 1
ATOM 1147 O O . PHE A 1 154 ? -7.549 0.204 -12.366 1.00 31.27 154 PHE A O 1
ATOM 1154 N N . SER A 1 155 ? -6.485 0.381 -10.388 1.00 33.38 155 SER A N 1
ATOM 1155 C CA . SER A 1 155 ? -5.692 1.579 -10.682 1.00 33.38 155 SER A CA 1
ATOM 1156 C C . SER A 1 155 ? -4.219 1.174 -10.734 1.00 33.38 155 SER A C 1
ATOM 1158 O O . SER A 1 155 ? -3.474 1.375 -9.791 1.00 33.38 155 SER A O 1
ATOM 1160 N N . ALA A 1 156 ? -3.799 0.519 -11.815 1.00 33.84 156 ALA A N 1
ATOM 1161 C CA . ALA A 1 156 ? -2.377 0.381 -12.108 1.00 33.84 156 ALA A CA 1
ATOM 1162 C C . ALA A 1 156 ? -1.954 1.631 -12.887 1.00 33.84 156 ALA A C 1
ATOM 1164 O O . ALA A 1 156 ? -2.211 1.727 -14.090 1.00 33.84 156 ALA A O 1
ATOM 1165 N N . ILE A 1 157 ? -1.357 2.615 -12.215 1.00 33.72 157 ILE A N 1
ATOM 1166 C CA . ILE A 1 157 ? -0.807 3.787 -12.900 1.00 33.72 157 ILE A CA 1
ATOM 1167 C C . ILE A 1 157 ? 0.556 3.388 -13.462 1.00 33.72 157 ILE A C 1
ATOM 1169 O O . ILE A 1 157 ? 1.536 3.240 -12.740 1.00 33.72 157 ILE A O 1
ATOM 1173 N N . ARG A 1 158 ? 0.627 3.202 -14.783 1.00 34.50 158 ARG A N 1
ATOM 1174 C CA . ARG A 1 158 ? 1.909 3.103 -15.484 1.00 34.50 158 ARG A CA 1
ATOM 1175 C C . ARG A 1 158 ? 2.553 4.489 -15.453 1.00 34.50 158 ARG A C 1
ATOM 1177 O O . ARG A 1 158 ? 2.026 5.411 -16.076 1.00 34.50 158 ARG A O 1
ATOM 1184 N N . ALA A 1 159 ? 3.689 4.638 -14.772 1.00 34.47 159 ALA A N 1
ATOM 1185 C CA . ALA A 1 159 ? 4.517 5.827 -14.924 1.00 34.47 159 ALA A CA 1
ATOM 1186 C C . ALA A 1 159 ? 4.927 5.938 -16.403 1.00 34.47 159 ALA A C 1
ATOM 1188 O O . ALA A 1 159 ? 5.625 5.080 -16.947 1.00 34.47 159 ALA A O 1
ATOM 1189 N N . HIS A 1 160 ? 4.414 6.955 -17.090 1.00 31.08 160 HIS A N 1
ATOM 1190 C CA . HIS A 1 160 ? 4.856 7.279 -18.438 1.00 31.08 160 HIS A CA 1
ATOM 1191 C C . HIS A 1 160 ? 6.186 8.030 -18.330 1.00 31.08 160 HIS A C 1
ATOM 1193 O O . HIS A 1 160 ? 6.222 9.130 -17.781 1.00 31.08 160 HIS A O 1
ATOM 1199 N N . TYR A 1 161 ? 7.257 7.407 -18.825 1.00 38.94 161 TYR A N 1
ATOM 1200 C CA . TYR A 1 161 ? 8.548 8.051 -19.079 1.00 38.94 161 TYR A CA 1
ATOM 1201 C C . TYR A 1 161 ? 8.478 8.970 -20.304 1.00 38.94 161 TYR A C 1
ATOM 1203 O O . TYR A 1 161 ? 7.795 8.586 -21.287 1.00 38.94 161 TYR A O 1
#

Secondary structure (DSSP, 8-state):
--SSHHHHHHHHHHHHHTT------EEEEEE-TTSEEEEEEEEEEEETTPPEEEEEEEETTEEEEEEEE-TT----S-EEEEEEEEEEEPPSSEEEEEEEE----TTPPPPEEEEEEEEESS----PPEEEEPPTT-SPTT-----------S--------

pLDDT: mean 75.86, std 19.95, range [31.08, 97.62]

Radius of gyration: 19.83 Å; chains: 1; bounding box: 73×39×36 Å

Sequence (161 aa):
MLRGLCGLALALALLLLASSPCAAEAIWVELGEDGLVDVWHIDVEYNCCWL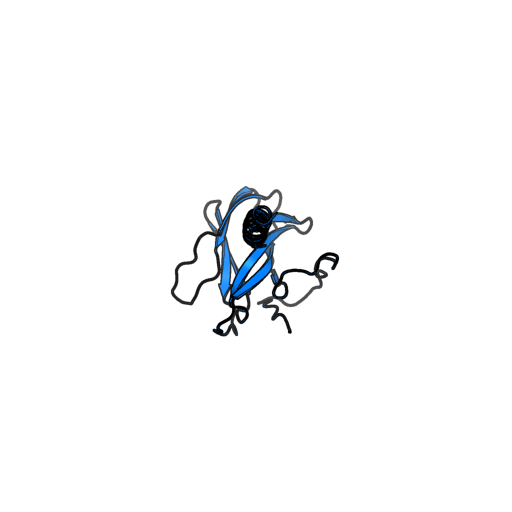IAADTQTAGGVVDLFELRGPGSEDCICMCEFDLHFSFAAPPPGEYLLRVWYAVYPGEEPPLAAELPLVIPAAGAGPVLVDQSPCGGWATGVPDPPRWLENPSFSAIRAHY

Foldseek 3Di:
DPPPPPVVVVVVVVVVVVPPPLPPWDWDWDQDPVQKIKIKTFFDKDQLQFQWDWDWDDDDQEIEIEIERDPRRDDDPDIFTKMKIKIFWDDAFDKHWYWYWYYDDPPDDTDTDDIDIDGRPHTDHDAMDMDMDHGPYDPPPDPDDDDDDDDDDDDRDNPDD